Protein AF-A0A1H4JB46-F1 (afdb_monomer_lite)

Foldseek 3Di:
DDDPVVVVVVLLVLLLVQLLVPQVVVPDALVPLVVSCVSSVHDSVSSVSSSVVCVVVVNRDVVRVPD

Radius of gyration: 12.25 Å; chains: 1; bounding box: 19×38×30 Å

pLDDT: mean 75.19, std 12.94, range [43.44, 88.44]

Secondary structure (DSSP, 8-state):
---HHHHHHHHHHHHHHHHHHHGGGSS--TT-HHHHHHHHT--HHHHHHHHHHHHHTT-S-GGGT--

Sequence (67 aa):
METITEKRAQFYWEAEKLVYDVLPCGSVKPDDTDKIAKICNLSDFQVGVAIQLLSYKNMLPVEALVH

Structure (mmCIF, N/CA/C/O backbone):
data_AF-A0A1H4JB46-F1
#
_entry.id   AF-A0A1H4JB46-F1
#
loop_
_atom_site.group_PDB
_atom_site.id
_atom_site.type_symbol
_atom_site.label_atom_id
_atom_site.label_alt_id
_atom_site.label_comp_id
_atom_site.label_asym_id
_atom_site.label_entity_id
_atom_site.label_seq_id
_atom_site.pdbx_PDB_ins_code
_atom_site.Cartn_x
_atom_site.Cartn_y
_atom_site.Cartn_z
_atom_site.occupancy
_atom_site.B_iso_or_equiv
_atom_site.auth_seq_id
_atom_site.auth_comp_id
_atom_site.auth_asym_id
_atom_site.auth_atom_id
_atom_site.pdbx_PDB_model_num
ATOM 1 N N . MET A 1 1 ? 1.595 26.119 15.677 1.00 48.41 1 MET A N 1
ATOM 2 C CA . MET A 1 1 ? 0.386 26.046 14.831 1.00 48.41 1 MET A CA 1
ATOM 3 C C . MET A 1 1 ? 0.773 25.242 13.607 1.00 48.41 1 MET A C 1
ATOM 5 O O . MET A 1 1 ? 1.330 25.812 12.684 1.00 48.41 1 MET A O 1
ATOM 9 N N . GLU A 1 2 ? 0.594 23.924 13.642 1.00 50.78 2 GLU A N 1
ATOM 10 C CA . GLU A 1 2 ? 0.854 23.086 12.464 1.00 50.78 2 GLU A CA 1
ATOM 11 C C . GLU A 1 2 ? -0.239 23.349 11.433 1.00 50.78 2 GLU A C 1
ATOM 13 O O . GLU A 1 2 ? -1.434 23.303 11.753 1.00 50.78 2 GLU A O 1
ATOM 18 N N . THR A 1 3 ? 0.162 23.705 10.217 1.00 53.50 3 THR A N 1
ATOM 19 C CA . THR A 1 3 ? -0.784 24.071 9.170 1.00 53.50 3 THR A CA 1
ATOM 20 C C . THR A 1 3 ? -1.489 22.815 8.655 1.00 53.50 3 THR A C 1
ATOM 22 O O . THR A 1 3 ? -0.915 21.732 8.575 1.00 53.50 3 THR A O 1
ATOM 25 N N . ILE A 1 4 ? -2.775 22.934 8.316 1.00 59.84 4 ILE A N 1
ATOM 26 C CA . ILE A 1 4 ? -3.641 21.827 7.854 1.00 59.84 4 ILE A CA 1
ATOM 27 C C . ILE A 1 4 ? -3.012 21.050 6.675 1.00 59.84 4 ILE A C 1
ATOM 29 O O . ILE A 1 4 ? -3.291 19.866 6.478 1.00 59.84 4 ILE A O 1
ATOM 33 N N . THR A 1 5 ? -2.132 21.702 5.918 1.00 57.53 5 THR A N 1
ATOM 34 C CA . THR A 1 5 ? -1.363 21.139 4.807 1.00 57.53 5 THR A CA 1
ATOM 35 C C . THR A 1 5 ? -0.321 20.109 5.259 1.00 57.53 5 THR A C 1
ATOM 37 O O . THR A 1 5 ? -0.216 19.054 4.638 1.00 57.53 5 THR A O 1
ATOM 40 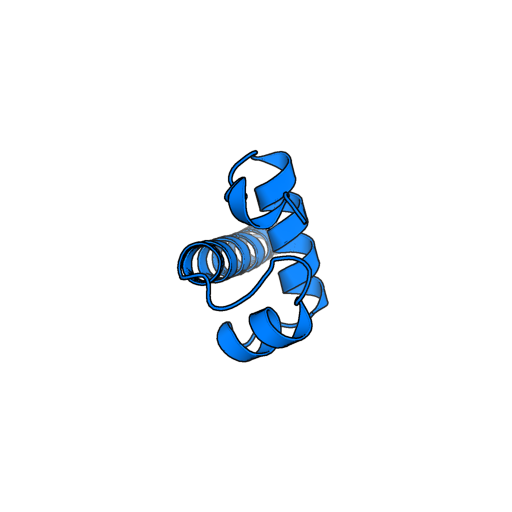N N . GLU A 1 6 ? 0.397 20.356 6.359 1.00 59.12 6 GLU A N 1
ATOM 41 C CA . GLU A 1 6 ? 1.420 19.440 6.898 1.00 59.12 6 GLU A CA 1
ATOM 42 C C . GLU A 1 6 ? 0.788 18.159 7.444 1.00 59.12 6 GLU A C 1
ATOM 44 O O . GLU A 1 6 ? 1.246 17.059 7.139 1.00 59.12 6 GLU A O 1
ATOM 49 N N . LYS A 1 7 ? -0.346 18.284 8.147 1.00 61.12 7 LYS A N 1
ATOM 50 C CA . LYS A 1 7 ? -1.099 17.117 8.629 1.00 61.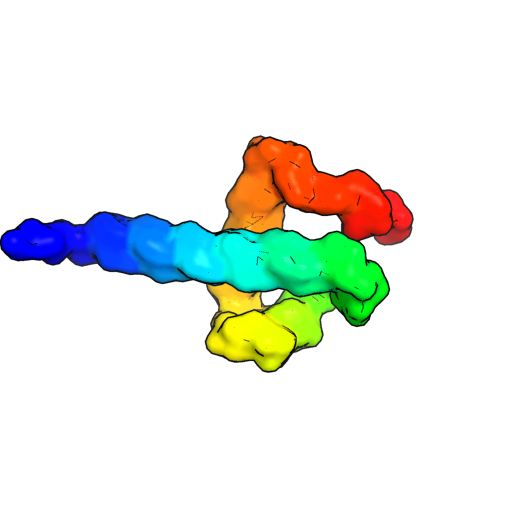12 7 LYS A CA 1
ATOM 51 C C . LYS A 1 7 ? -1.573 16.234 7.481 1.00 61.12 7 LYS A C 1
ATOM 53 O O . LYS A 1 7 ? -1.461 15.017 7.555 1.00 61.12 7 LYS A O 1
ATOM 58 N N . ARG A 1 8 ? -2.068 16.830 6.393 1.00 64.44 8 ARG A N 1
ATOM 59 C CA . ARG A 1 8 ? -2.483 16.074 5.200 1.00 64.44 8 ARG A CA 1
ATOM 60 C C . ARG A 1 8 ? -1.305 15.364 4.538 1.00 64.44 8 ARG A C 1
ATOM 62 O O . ARG A 1 8 ? -1.448 14.207 4.165 1.00 64.44 8 ARG A O 1
ATOM 69 N N . ALA A 1 9 ? -0.155 16.026 4.426 1.00 68.00 9 ALA A N 1
ATOM 70 C CA . ALA A 1 9 ? 1.051 15.423 3.861 1.00 68.00 9 ALA A CA 1
ATOM 71 C C . ALA A 1 9 ? 1.530 14.214 4.679 1.00 68.00 9 ALA A C 1
ATOM 73 O O . ALA A 1 9 ? 1.886 13.187 4.105 1.00 68.00 9 ALA A O 1
ATOM 74 N N . GLN A 1 10 ? 1.467 14.308 6.008 1.00 72.69 10 GLN A N 1
ATOM 75 C CA . GLN A 1 10 ? 1.822 13.210 6.902 1.00 72.69 10 GLN A CA 1
ATOM 76 C C . GLN A 1 10 ? 0.886 12.004 6.731 1.00 72.69 10 GLN A C 1
ATOM 78 O O . GLN A 1 10 ? 1.365 10.887 6.566 1.00 72.69 10 GLN A O 1
ATOM 83 N N . PHE A 1 11 ? -0.427 12.236 6.628 1.00 74.25 11 PHE A N 1
ATOM 84 C CA . PHE A 1 11 ? -1.403 11.172 6.361 1.00 74.25 11 PHE A CA 1
ATOM 85 C C . PHE A 1 11 ? -1.141 10.427 5.041 1.00 74.25 11 PHE A C 1
ATOM 87 O O . PHE A 1 11 ? -1.269 9.204 4.989 1.00 74.25 11 PHE A O 1
ATOM 94 N N . TYR A 1 12 ? -0.772 11.140 3.970 1.00 75.94 12 TYR A N 1
ATOM 95 C CA . TYR A 1 12 ? -0.455 10.500 2.688 1.00 75.94 12 TYR A CA 1
ATOM 96 C C . TYR A 1 12 ? 0.870 9.738 2.725 1.00 75.94 12 TYR A C 1
ATOM 98 O O . TYR A 1 12 ? 0.971 8.680 2.111 1.00 75.94 12 TYR A O 1
ATOM 106 N N . TRP A 1 13 ? 1.864 10.233 3.463 1.00 82.12 13 TRP A N 1
ATOM 107 C CA . TRP A 1 13 ? 3.127 9.522 3.652 1.00 82.12 13 TRP A CA 1
ATOM 108 C C . TRP A 1 13 ? 2.936 8.230 4.457 1.00 82.12 13 TRP A C 1
ATOM 110 O O . TRP A 1 13 ? 3.448 7.181 4.069 1.00 82.12 13 TRP A O 1
ATOM 120 N N . GLU A 1 14 ? 2.160 8.261 5.539 1.00 84.69 14 GLU A N 1
ATOM 121 C CA . GLU A 1 14 ? 1.869 7.052 6.318 1.00 84.69 14 GLU A CA 1
ATOM 122 C C . GLU A 1 14 ? 1.136 5.999 5.474 1.00 84.69 14 GLU A C 1
ATOM 124 O O . GLU A 1 14 ? 1.520 4.829 5.487 1.00 84.69 14 GLU A O 1
ATOM 129 N N . ALA A 1 15 ? 0.157 6.421 4.666 1.00 84.38 15 ALA A N 1
ATOM 130 C CA . ALA A 1 15 ? -0.533 5.541 3.726 1.00 84.38 15 ALA A CA 1
ATOM 131 C C . ALA A 1 15 ? 0.416 4.962 2.661 1.00 84.38 15 ALA A C 1
ATOM 133 O O . ALA A 1 15 ? 0.405 3.758 2.418 1.00 84.38 15 ALA A O 1
ATOM 134 N N . GLU A 1 16 ? 1.273 5.796 2.064 1.00 85.81 16 GLU A N 1
ATOM 135 C CA . GLU A 1 16 ? 2.292 5.376 1.094 1.00 85.81 16 GLU A CA 1
ATOM 136 C C . GLU A 1 16 ? 3.215 4.303 1.674 1.00 85.81 16 GLU A C 1
ATOM 138 O O . GLU A 1 16 ? 3.450 3.276 1.039 1.00 85.81 16 GLU A O 1
ATOM 143 N N . LYS A 1 17 ? 3.699 4.514 2.901 1.00 86.38 17 LYS A N 1
ATOM 144 C CA . LYS A 1 17 ? 4.610 3.588 3.571 1.00 86.38 17 LYS A CA 1
ATOM 145 C C . LYS A 1 17 ? 3.940 2.248 3.874 1.00 86.38 17 LYS A C 1
ATOM 147 O O . LYS A 1 17 ? 4.552 1.215 3.639 1.00 86.38 17 LYS A O 1
ATOM 152 N N . LEU A 1 18 ? 2.699 2.262 4.366 1.00 86.50 18 LEU A N 1
ATOM 153 C CA . LEU A 1 18 ? 1.935 1.041 4.647 1.00 86.50 18 LEU A CA 1
ATOM 154 C C . LEU A 1 18 ? 1.680 0.233 3.372 1.00 86.50 18 LEU A C 1
ATOM 156 O O . LEU A 1 18 ? 1.913 -0.969 3.343 1.00 86.50 18 LEU A O 1
ATOM 160 N N . VAL A 1 19 ? 1.244 0.898 2.300 1.00 85.00 19 VAL A N 1
ATOM 161 C CA . VAL A 1 19 ? 1.016 0.245 1.004 1.00 85.00 19 VAL A CA 1
ATOM 162 C C . VAL A 1 19 ? 2.323 -0.322 0.445 1.00 85.00 19 VAL A C 1
ATOM 164 O O . VAL A 1 19 ? 2.347 -1.464 -0.007 1.00 85.00 19 VAL A O 1
ATOM 167 N N . TYR A 1 20 ? 3.419 0.433 0.527 1.00 84.38 20 TYR A N 1
ATOM 168 C CA . TYR A 1 20 ? 4.735 -0.027 0.089 1.00 84.38 20 TYR A CA 1
ATOM 169 C C . TYR A 1 20 ? 5.249 -1.231 0.883 1.00 84.38 20 TYR A C 1
ATOM 171 O O . TYR A 1 20 ? 5.897 -2.082 0.297 1.00 84.38 20 TYR A O 1
ATOM 179 N N . ASP A 1 21 ? 4.970 -1.329 2.183 1.00 84.31 21 ASP A N 1
ATOM 180 C CA . ASP A 1 21 ? 5.409 -2.458 3.016 1.00 84.31 21 ASP A CA 1
ATOM 181 C C . ASP A 1 21 ? 4.665 -3.761 2.665 1.00 84.31 21 ASP A C 1
ATOM 183 O O . ASP A 1 21 ? 5.237 -4.850 2.661 1.00 84.31 21 ASP A O 1
ATOM 187 N N . VAL A 1 22 ? 3.391 -3.641 2.282 1.00 81.81 22 VAL A N 1
ATOM 188 C CA . VAL A 1 22 ? 2.511 -4.783 1.995 1.00 81.81 22 VAL A CA 1
ATOM 189 C C . VAL A 1 22 ? 2.700 -5.342 0.574 1.00 81.81 22 VAL A C 1
ATOM 191 O O . VAL A 1 22 ? 2.585 -6.552 0.369 1.00 81.81 22 VAL A O 1
ATOM 194 N N . LEU A 1 23 ? 3.029 -4.494 -0.406 1.00 77.06 23 LEU A N 1
ATOM 195 C CA . LEU A 1 23 ? 3.246 -4.882 -1.809 1.00 77.06 23 LEU A CA 1
ATOM 196 C C . LEU A 1 23 ? 4.362 -5.933 -2.053 1.00 77.06 23 LEU A C 1
ATOM 198 O O . LEU A 1 23 ? 4.104 -6.902 -2.768 1.00 77.06 23 LEU A O 1
ATOM 202 N N . PRO A 1 24 ? 5.585 -5.817 -1.494 1.00 69.25 24 PRO A N 1
ATOM 203 C CA . PRO A 1 24 ? 6.684 -6.756 -1.740 1.00 69.25 24 PRO A CA 1
ATOM 204 C C . PRO A 1 24 ? 6.496 -8.111 -1.052 1.00 69.25 24 PRO A C 1
ATOM 206 O O . PRO A 1 24 ? 7.213 -9.058 -1.360 1.00 69.25 24 PRO A O 1
ATOM 209 N N . CYS A 1 25 ? 5.519 -8.250 -0.151 1.00 61.91 25 CYS A N 1
ATOM 210 C CA . CYS A 1 25 ? 5.220 -9.525 0.500 1.00 61.91 25 CYS A CA 1
ATOM 211 C C . CYS A 1 25 ? 4.557 -10.543 -0.458 1.00 61.91 25 CYS A C 1
ATOM 213 O O . CYS A 1 25 ? 4.258 -11.667 -0.057 1.00 61.91 25 CYS A O 1
ATOM 215 N N . GLY A 1 26 ? 4.270 -10.158 -1.713 1.00 57.44 26 GLY A N 1
ATOM 216 C CA . GLY A 1 26 ? 3.681 -11.022 -2.745 1.00 57.44 26 GLY A CA 1
ATOM 217 C C . GLY A 1 26 ? 2.231 -11.447 -2.475 1.00 57.44 26 GLY A C 1
ATOM 218 O O . GLY A 1 26 ? 1.632 -12.148 -3.285 1.00 57.44 26 GLY A O 1
ATOM 219 N N . SER A 1 27 ? 1.651 -11.025 -1.346 1.00 63.84 27 SER A N 1
ATOM 220 C CA . SER A 1 27 ? 0.298 -11.413 -0.927 1.00 63.84 27 SER A CA 1
ATOM 221 C C . SER A 1 27 ? -0.811 -10.625 -1.623 1.00 63.84 27 SER A C 1
ATOM 223 O O . SER A 1 27 ? -1.947 -11.097 -1.671 1.00 63.84 27 SER A O 1
ATOM 225 N N . VAL A 1 28 ? -0.518 -9.437 -2.157 1.00 73.00 28 VAL A N 1
ATOM 226 C CA . VAL A 1 28 ? -1.512 -8.572 -2.805 1.00 73.00 28 VAL A CA 1
ATOM 227 C C . VAL A 1 28 ? -0.903 -7.791 -3.961 1.00 73.00 28 VAL A C 1
ATOM 229 O O . VAL A 1 28 ? 0.223 -7.306 -3.879 1.00 73.0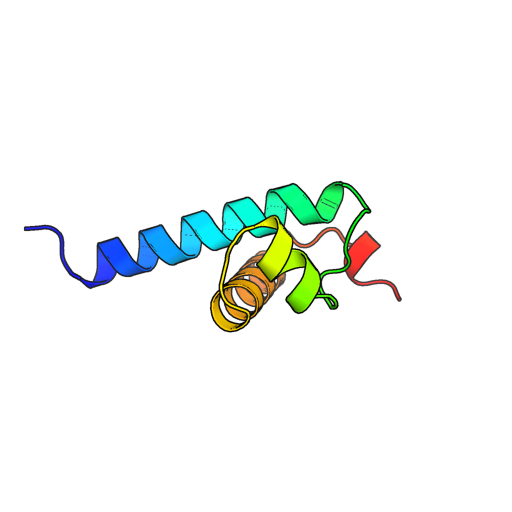0 28 VAL A O 1
ATOM 232 N N . LYS A 1 29 ? -1.669 -7.670 -5.046 1.00 77.00 29 LYS A N 1
ATOM 233 C CA . LYS A 1 29 ? -1.304 -6.849 -6.198 1.00 77.00 29 LYS A CA 1
ATOM 234 C C . LYS A 1 29 ? -1.716 -5.394 -5.955 1.00 77.00 29 LYS A C 1
ATOM 236 O O . LYS A 1 29 ? -2.704 -5.166 -5.264 1.00 77.00 29 LYS A O 1
ATOM 241 N N . PRO A 1 30 ? -1.038 -4.411 -6.566 1.00 73.81 30 PRO A N 1
ATOM 242 C CA . PRO A 1 30 ? -1.429 -3.005 -6.525 1.00 73.81 30 PRO A CA 1
ATOM 243 C C . PRO A 1 30 ? -2.807 -2.783 -7.159 1.00 73.81 30 PRO A C 1
ATOM 245 O O . PRO A 1 30 ? -3.505 -1.847 -6.795 1.00 73.81 30 PRO A O 1
ATOM 248 N N . ASP A 1 31 ? -3.242 -3.677 -8.045 1.00 78.38 31 ASP A N 1
ATOM 249 C CA . ASP A 1 31 ? -4.600 -3.655 -8.590 1.00 78.38 31 ASP A CA 1
ATOM 250 C C . ASP A 1 31 ? -5.669 -4.075 -7.551 1.00 78.38 31 ASP A C 1
ATOM 252 O O . ASP A 1 31 ? -6.814 -3.635 -7.607 1.00 78.38 31 ASP A O 1
ATOM 256 N N . ASP A 1 32 ? -5.299 -4.869 -6.533 1.00 83.38 32 ASP A N 1
ATOM 257 C CA . ASP A 1 32 ? -6.183 -5.298 -5.438 1.00 83.38 32 ASP A CA 1
ATOM 258 C C . ASP A 1 32 ? -6.292 -4.213 -4.341 1.00 83.38 32 ASP A C 1
ATOM 260 O O . ASP A 1 32 ? -6.006 -4.452 -3.159 1.00 83.38 32 ASP A O 1
ATOM 264 N N . THR A 1 33 ? -6.741 -3.007 -4.703 1.00 84.19 33 THR A N 1
ATOM 265 C CA . THR A 1 33 ? -6.866 -1.884 -3.756 1.00 84.19 33 THR A CA 1
ATOM 266 C C . THR A 1 33 ? -7.761 -2.198 -2.557 1.00 84.19 33 THR A C 1
ATOM 268 O O . THR A 1 33 ? -7.431 -1.779 -1.453 1.00 84.19 33 THR A O 1
ATOM 271 N N . ASP A 1 34 ? -8.827 -2.991 -2.728 1.00 85.31 34 ASP A N 1
ATOM 272 C CA . ASP A 1 34 ? -9.729 -3.411 -1.635 1.00 85.31 34 ASP A CA 1
ATOM 273 C C . ASP A 1 34 ? -9.021 -4.309 -0.601 1.00 85.31 34 ASP A C 1
ATOM 275 O O . ASP A 1 34 ? -9.207 -4.157 0.610 1.00 85.31 34 ASP A O 1
ATOM 279 N N . LYS A 1 35 ? -8.153 -5.226 -1.050 1.00 84.94 35 LYS A N 1
ATOM 280 C CA . LYS A 1 35 ? -7.386 -6.077 -0.125 1.00 84.94 35 LYS A CA 1
ATOM 281 C C . LYS A 1 35 ? -6.320 -5.271 0.597 1.00 84.94 35 LYS A C 1
ATOM 283 O O . LYS A 1 35 ? -6.167 -5.423 1.806 1.00 84.94 35 LYS A O 1
ATOM 288 N N . ILE A 1 36 ? -5.611 -4.401 -0.122 1.00 86.44 36 ILE A N 1
ATOM 289 C CA . ILE A 1 36 ? -4.606 -3.515 0.474 1.00 86.44 36 ILE A CA 1
ATOM 290 C C . ILE A 1 36 ? -5.271 -2.578 1.492 1.00 86.44 36 ILE A C 1
ATOM 292 O O . ILE A 1 36 ? -4.757 -2.419 2.595 1.00 86.44 36 ILE A O 1
ATOM 296 N N . ALA A 1 37 ? -6.445 -2.027 1.175 1.00 88.31 37 ALA A N 1
ATOM 297 C CA . ALA A 1 37 ? -7.236 -1.196 2.082 1.00 88.31 37 ALA A CA 1
ATOM 298 C C . ALA A 1 37 ? -7.569 -1.939 3.382 1.00 88.31 37 ALA A C 1
ATOM 300 O O . ALA A 1 37 ? -7.358 -1.407 4.472 1.00 88.31 37 ALA A O 1
ATOM 301 N N . LYS A 1 38 ? -7.996 -3.205 3.289 1.00 88.44 38 LYS A N 1
ATOM 302 C CA . LYS A 1 38 ? -8.285 -4.049 4.461 1.00 88.44 38 LYS A CA 1
ATOM 303 C C . LYS A 1 38 ? -7.045 -4.381 5.288 1.00 88.44 38 LYS A C 1
ATOM 305 O O . LYS A 1 38 ? -7.124 -4.337 6.513 1.00 88.44 38 LYS A O 1
ATOM 310 N N . ILE A 1 39 ? -5.917 -4.692 4.647 1.00 86.81 39 ILE A N 1
ATOM 311 C CA . ILE A 1 39 ? -4.659 -5.029 5.336 1.00 86.81 39 ILE A CA 1
ATOM 312 C C . ILE A 1 39 ? -4.088 -3.800 6.047 1.00 86.81 39 ILE A C 1
ATOM 314 O O . ILE A 1 39 ? -3.728 -3.874 7.219 1.00 86.81 39 ILE A O 1
ATOM 318 N N . CYS A 1 40 ? -4.045 -2.661 5.356 1.00 84.06 40 CYS A N 1
ATOM 319 C CA . CYS A 1 40 ? -3.482 -1.418 5.876 1.00 84.06 40 CYS A CA 1
ATOM 320 C C . CYS A 1 40 ? -4.466 -0.623 6.751 1.00 84.06 40 CYS A C 1
ATOM 322 O O . CYS A 1 40 ? -4.077 0.393 7.319 1.00 84.06 40 CYS A O 1
ATOM 324 N N . ASN A 1 41 ? -5.727 -1.060 6.854 1.00 87.25 41 ASN A N 1
ATOM 325 C CA . ASN A 1 41 ? -6.822 -0.330 7.503 1.00 87.25 41 ASN A CA 1
ATOM 326 C C . ASN A 1 41 ? -7.001 1.101 6.946 1.00 87.25 41 ASN A C 1
ATOM 328 O O . ASN A 1 41 ? -7.206 2.066 7.681 1.00 87.25 41 ASN A O 1
ATOM 332 N N . LEU A 1 42 ? -6.887 1.235 5.625 1.00 86.62 42 LEU A N 1
ATOM 333 C CA . LEU A 1 42 ? -6.996 2.496 4.891 1.00 86.62 42 LEU A CA 1
ATOM 334 C C . LEU A 1 42 ? -8.276 2.520 4.054 1.00 86.62 42 LEU A C 1
ATOM 336 O O . LEU A 1 42 ? -8.862 1.483 3.761 1.00 86.62 42 LEU A O 1
ATOM 340 N N . SER A 1 43 ? -8.699 3.709 3.628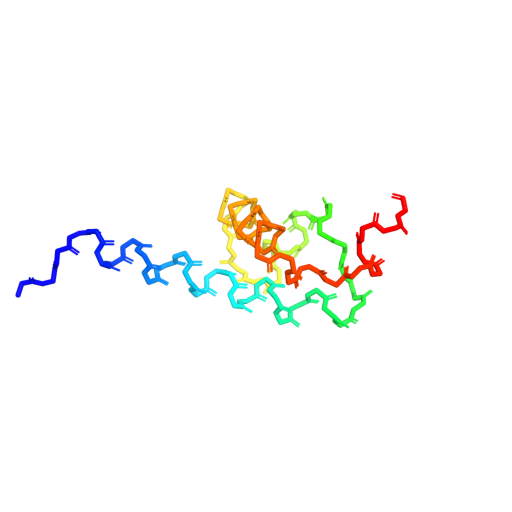 1.00 87.88 43 SER A N 1
ATOM 341 C CA . SER A 1 43 ? -9.762 3.834 2.621 1.00 87.88 43 SER A CA 1
ATOM 342 C C . SER A 1 43 ? -9.237 3.520 1.217 1.00 87.88 43 SER A C 1
ATOM 344 O O . SER A 1 43 ? -8.089 3.844 0.908 1.00 87.88 43 SER A O 1
ATOM 346 N N . ASP A 1 44 ? -10.096 3.021 0.324 1.00 85.94 44 ASP A N 1
ATOM 347 C CA . ASP A 1 44 ? -9.747 2.732 -1.080 1.00 85.94 44 ASP A CA 1
ATOM 348 C C . ASP A 1 44 ? -9.130 3.945 -1.786 1.00 85.94 44 ASP A C 1
ATOM 350 O O . ASP A 1 44 ? -8.168 3.828 -2.542 1.00 85.94 44 ASP A O 1
ATOM 35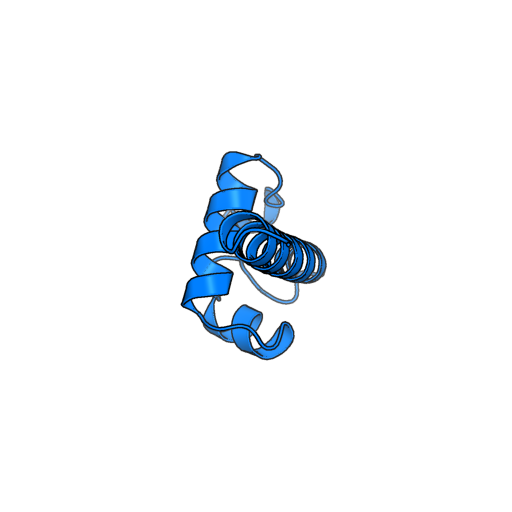4 N N . PHE A 1 45 ? -9.634 5.142 -1.469 1.00 86.12 45 PHE A N 1
ATOM 355 C CA . PHE A 1 45 ? -9.086 6.397 -1.972 1.00 86.12 45 PHE A CA 1
ATOM 356 C C . PHE A 1 45 ? -7.635 6.631 -1.524 1.00 86.12 45 PHE A C 1
ATOM 358 O O . PHE A 1 45 ? -6.794 7.017 -2.331 1.00 86.12 45 PHE A O 1
ATOM 365 N N . GLN A 1 46 ? -7.321 6.384 -0.248 1.00 85.12 46 GLN A N 1
ATOM 366 C CA . GLN A 1 46 ? -5.963 6.561 0.279 1.00 85.12 46 GLN A CA 1
ATOM 367 C C . GLN A 1 46 ? -4.996 5.559 -0.348 1.00 85.12 46 GLN A C 1
ATOM 369 O O . GLN A 1 46 ? -3.873 5.930 -0.680 1.00 85.12 46 GLN A O 1
ATOM 374 N N . VAL A 1 47 ? -5.449 4.321 -0.556 1.00 87.81 47 VAL A N 1
ATOM 375 C CA . VAL A 1 47 ? -4.675 3.290 -1.253 1.00 87.81 47 VAL A CA 1
ATOM 376 C C . VAL A 1 47 ? -4.432 3.690 -2.706 1.00 87.81 47 VAL A C 1
ATOM 378 O O . VAL A 1 47 ? -3.290 3.663 -3.152 1.00 87.81 47 VAL A O 1
ATOM 381 N N . GLY A 1 48 ? -5.459 4.142 -3.429 1.00 85.94 48 GLY A N 1
ATOM 382 C CA . GLY A 1 48 ? -5.312 4.604 -4.812 1.00 85.94 48 GLY A CA 1
ATOM 383 C C . GLY A 1 48 ? -4.314 5.758 -4.948 1.00 85.94 48 GLY A C 1
ATOM 384 O O . GLY A 1 48 ? -3.446 5.726 -5.819 1.00 85.94 48 GLY A O 1
ATOM 385 N N . VAL A 1 49 ? -4.376 6.741 -4.043 1.00 86.69 49 VAL A N 1
ATOM 386 C CA . VAL A 1 49 ? -3.407 7.849 -4.000 1.00 86.69 49 VAL A CA 1
ATOM 387 C C . VAL A 1 49 ? -1.999 7.342 -3.675 1.00 86.69 49 VAL A C 1
ATOM 389 O O . VAL A 1 49 ? -1.046 7.730 -4.347 1.00 86.69 49 VAL A O 1
ATOM 392 N N . ALA A 1 50 ? -1.850 6.456 -2.689 1.00 87.12 50 ALA A N 1
ATOM 393 C CA . ALA A 1 50 ? -0.563 5.868 -2.322 1.00 87.12 50 ALA A CA 1
ATOM 394 C C . ALA A 1 50 ? 0.075 5.098 -3.489 1.00 87.12 50 ALA A C 1
ATOM 396 O O . ALA A 1 50 ? 1.252 5.290 -3.780 1.00 87.12 50 ALA A O 1
ATOM 397 N N . ILE A 1 51 ? -0.699 4.287 -4.212 1.00 86.06 51 ILE A N 1
ATOM 398 C CA . ILE A 1 51 ? -0.216 3.539 -5.380 1.00 86.06 51 ILE A CA 1
ATOM 399 C C . ILE A 1 51 ? 0.192 4.488 -6.506 1.00 86.06 51 ILE A C 1
ATOM 401 O O . ILE A 1 51 ? 1.256 4.303 -7.093 1.00 86.06 51 ILE A O 1
ATOM 405 N N . GLN A 1 52 ? -0.589 5.537 -6.780 1.00 85.12 52 GLN A N 1
ATOM 406 C CA . GLN A 1 52 ? -0.210 6.558 -7.762 1.00 85.12 52 GLN A CA 1
ATOM 407 C C . GLN A 1 52 ? 1.089 7.278 -7.378 1.00 85.12 52 GLN A C 1
ATOM 409 O O . GLN A 1 52 ? 1.939 7.498 -8.241 1.00 85.12 52 GLN A O 1
ATOM 414 N N . LEU A 1 53 ? 1.281 7.607 -6.097 1.00 85.62 53 LEU A N 1
ATOM 415 C CA . LEU A 1 53 ? 2.512 8.228 -5.602 1.00 85.62 53 LEU A CA 1
ATOM 416 C C . LEU A 1 53 ? 3.717 7.287 -5.727 1.00 85.62 53 LEU A C 1
ATOM 418 O O . LEU A 1 53 ? 4.764 7.703 -6.226 1.00 85.62 53 LEU A O 1
ATOM 422 N N . LEU A 1 54 ? 3.567 6.016 -5.347 1.00 83.38 54 LEU A N 1
ATOM 423 C CA . LEU A 1 54 ? 4.605 4.993 -5.508 1.00 83.38 54 LEU A CA 1
ATOM 424 C C . LEU A 1 54 ? 4.937 4.750 -6.984 1.00 83.38 54 LEU A C 1
ATOM 426 O O . LEU A 1 54 ? 6.111 4.621 -7.337 1.00 83.38 54 LEU A O 1
ATOM 430 N N . SER A 1 55 ? 3.923 4.749 -7.855 1.00 82.62 55 SER A N 1
ATOM 431 C CA . SER A 1 55 ? 4.088 4.638 -9.306 1.00 82.62 55 SER A CA 1
ATOM 432 C C . SER A 1 55 ? 4.865 5.825 -9.861 1.00 82.62 55 SER A C 1
ATOM 434 O O . SER A 1 55 ? 5.808 5.635 -10.625 1.00 82.62 55 SER A O 1
ATOM 436 N N . TYR A 1 56 ? 4.507 7.047 -9.460 1.00 83.38 56 TYR A N 1
ATOM 437 C CA . TYR A 1 56 ? 5.204 8.264 -9.871 1.00 83.38 56 TYR A CA 1
ATOM 438 C C . TYR A 1 5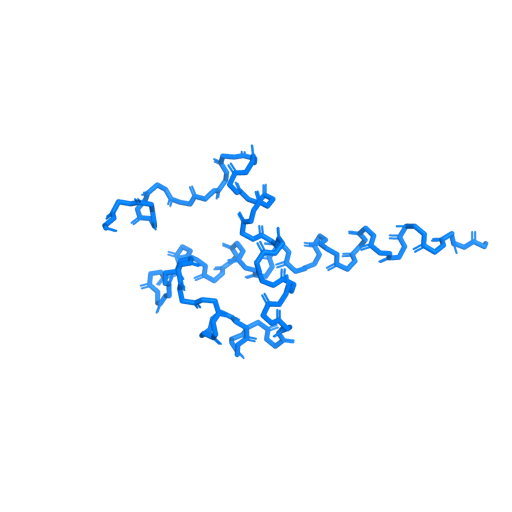6 ? 6.672 8.255 -9.420 1.00 83.38 56 TYR A C 1
ATOM 440 O O . TYR A 1 56 ? 7.563 8.654 -10.167 1.00 83.38 56 TYR A O 1
ATOM 448 N N . LYS A 1 57 ? 6.938 7.739 -8.216 1.00 81.31 57 LYS A N 1
ATOM 449 C CA . LYS A 1 57 ? 8.284 7.597 -7.646 1.00 81.31 57 LYS A CA 1
ATOM 450 C C . LYS A 1 57 ? 9.088 6.419 -8.214 1.00 81.31 57 LYS A C 1
ATOM 452 O O . LYS A 1 57 ? 10.236 6.258 -7.813 1.00 81.31 57 LYS A O 1
ATOM 457 N N . ASN A 1 58 ? 8.526 5.606 -9.120 1.00 75.62 58 ASN A N 1
ATOM 458 C CA . ASN A 1 58 ? 9.129 4.344 -9.587 1.00 75.62 58 ASN A CA 1
ATOM 459 C C . ASN A 1 58 ? 9.517 3.390 -8.436 1.00 75.62 58 ASN A C 1
ATOM 461 O O . ASN A 1 58 ? 10.463 2.614 -8.536 1.00 75.62 58 ASN A O 1
ATOM 465 N N . MET A 1 59 ? 8.779 3.455 -7.327 1.00 73.62 59 MET A N 1
ATOM 466 C CA . MET A 1 59 ? 8.968 2.595 -6.157 1.00 73.62 59 MET A CA 1
ATOM 467 C C . MET A 1 59 ? 7.946 1.456 -6.107 1.00 73.62 59 MET A C 1
ATOM 469 O O . MET A 1 59 ? 7.935 0.691 -5.152 1.00 73.62 59 MET A O 1
ATOM 473 N N . LEU A 1 60 ? 7.081 1.309 -7.114 1.00 71.38 60 LEU A N 1
ATOM 474 C CA . LEU A 1 60 ? 6.281 0.094 -7.222 1.00 71.38 60 LEU A CA 1
ATOM 475 C C . LEU A 1 60 ? 7.190 -1.076 -7.620 1.00 71.38 60 LEU A C 1
ATOM 477 O O . LEU A 1 60 ? 7.942 -0.945 -8.591 1.00 71.38 60 LEU A O 1
ATOM 481 N N . PRO A 1 61 ? 7.133 -2.215 -6.908 1.00 62.28 61 PRO A N 1
ATOM 482 C CA . PRO A 1 61 ? 7.872 -3.398 -7.318 1.00 62.28 61 PRO A CA 1
ATOM 483 C C . PRO A 1 61 ? 7.445 -3.776 -8.741 1.00 62.28 61 PRO A C 1
ATOM 485 O O . PRO A 1 61 ? 6.259 -3.936 -9.015 1.00 62.28 61 PRO A O 1
ATOM 488 N N . VAL A 1 62 ? 8.407 -3.884 -9.663 1.00 55.62 62 VAL A N 1
ATOM 489 C CA . VAL A 1 62 ? 8.159 -4.168 -11.092 1.00 55.62 62 VAL A CA 1
ATOM 490 C C . VAL A 1 62 ? 7.384 -5.479 -11.272 1.00 55.62 62 VAL A C 1
ATOM 492 O O . VAL A 1 62 ? 6.552 -5.590 -12.166 1.00 55.62 62 VAL A O 1
ATOM 495 N N . GLU A 1 63 ? 7.569 -6.433 -10.360 1.00 54.53 63 GLU A N 1
ATOM 496 C CA . GLU A 1 63 ? 6.816 -7.695 -10.282 1.00 54.53 63 GLU A CA 1
ATOM 497 C C . GLU A 1 63 ? 5.302 -7.496 -10.124 1.00 54.53 63 GLU A C 1
ATOM 499 O O . GLU A 1 63 ? 4.510 -8.354 -10.498 1.00 54.53 63 GLU A O 1
ATOM 504 N N . ALA A 1 64 ? 4.888 -6.344 -9.606 1.00 52.72 64 ALA A N 1
ATOM 505 C CA . ALA A 1 64 ? 3.501 -5.991 -9.377 1.00 52.72 64 ALA A CA 1
ATOM 506 C C . ALA A 1 64 ? 2.841 -5.277 -10.575 1.00 52.72 64 ALA A C 1
ATOM 508 O O . ALA A 1 64 ? 1.620 -5.146 -10.607 1.00 52.72 64 ALA A O 1
ATOM 509 N N . LEU A 1 65 ? 3.645 -4.830 -11.550 1.00 52.12 65 LEU A N 1
ATOM 510 C CA . LEU A 1 65 ? 3.227 -4.162 -12.793 1.00 52.12 65 LEU A CA 1
ATOM 511 C C . LEU A 1 65 ? 3.156 -5.114 -13.999 1.00 52.12 65 LEU A C 1
ATOM 513 O O . LEU A 1 65 ? 2.584 -4.757 -15.026 1.00 52.12 65 LEU A O 1
ATOM 517 N N . VAL A 1 66 ? 3.743 -6.309 -13.902 1.00 48.09 66 VAL A N 1
ATOM 518 C CA . VAL A 1 66 ? 3.780 -7.296 -14.991 1.00 48.09 66 VAL A CA 1
ATOM 519 C C . VAL A 1 66 ? 2.697 -8.349 -14.758 1.00 48.09 66 VAL A C 1
ATOM 521 O O . VAL A 1 66 ? 3.004 -9.458 -14.326 1.00 48.09 66 VAL A O 1
ATOM 524 N N . HIS A 1 67 ? 1.425 -8.016 -15.016 1.00 43.44 67 HIS A N 1
ATOM 525 C CA . HIS A 1 67 ? 0.444 -9.026 -15.434 1.00 43.44 67 HIS A CA 1
ATOM 526 C C . HIS A 1 67 ? -0.829 -8.474 -16.069 1.00 43.44 67 HIS A C 1
ATOM 528 O O . HIS A 1 67 ? -1.412 -7.534 -15.493 1.00 43.44 67 HIS A O 1
#